Protein AF-A0AAE1P1Y2-F1 (afdb_monomer_lite)

Sequence (98 aa):
MEKTEDHHINTNNTQASDISSASSSSTEVLKPEGETCLRAVLQVFQEHFGGSKEDNLRLLQKNSFNLLTSLVEMQNLHPHSKTPPTIDLEETGESSGG

Foldseek 3Di:
DDDDDDDDDDDDDDDPPDDPPVPPPVPPPDDDPDDDPLNVLLVVLCVQQNDDSVVLVVLCVVVVNPSVVSVVVSCVVRVPSPDDPPPPPPPPPDDDDD

Radius of gyration: 32.92 Å; chains: 1; bounding box: 90×76×46 Å

Secondary structure (DSSP, 8-state):
-----------------S------------PPPS--HHHHHHHHHHHHH---HHHHHHHHHHTTT-HHHHHHHHHHH-TT------------------

pLDDT: mean 71.01, std 18.66, range [38.88, 96.06]

Organism: NCBI:txid1843537

Structure (mmCIF, N/CA/C/O backbone):
data_AF-A0AAE1P1Y2-F1
#
_entry.id   AF-A0AAE1P1Y2-F1
#
loop_
_atom_site.group_PDB
_atom_site.id
_atom_site.type_symbol
_atom_site.label_atom_id
_atom_site.label_alt_id
_atom_site.label_comp_id
_atom_site.label_asym_id
_atom_site.label_entity_id
_atom_site.label_seq_id
_atom_site.pdbx_PDB_ins_code
_atom_site.Cartn_x
_atom_site.Cartn_y
_atom_site.Cartn_z
_atom_site.occupancy
_atom_site.B_iso_or_equiv
_atom_site.auth_seq_id
_atom_site.auth_comp_id
_atom_site.auth_asym_id
_atom_site.auth_atom_id
_atom_site.pdbx_PDB_model_num
ATOM 1 N N . MET A 1 1 ? -68.570 26.837 -15.594 1.00 42.44 1 MET A N 1
ATOM 2 C CA . MET A 1 1 ? -68.751 27.652 -14.377 1.00 42.44 1 MET A CA 1
ATOM 3 C C . MET A 1 1 ? -69.094 26.693 -13.260 1.00 42.44 1 MET A C 1
ATOM 5 O O . MET A 1 1 ? -70.238 26.277 -13.175 1.00 42.44 1 MET A O 1
ATOM 9 N N . GLU A 1 2 ? -68.109 26.314 -12.456 1.00 41.19 2 GLU A N 1
ATOM 10 C CA . GLU A 1 2 ? -68.354 25.742 -11.133 1.00 41.19 2 GLU A CA 1
ATOM 11 C C . GLU A 1 2 ? -67.600 26.609 -10.126 1.00 41.19 2 GLU A C 1
ATOM 13 O O . GLU A 1 2 ? -66.544 27.161 -10.442 1.00 41.19 2 GLU A O 1
ATOM 18 N N . LYS A 1 3 ? -68.288 26.879 -9.019 1.00 43.25 3 LYS A N 1
ATOM 19 C CA . LYS A 1 3 ? -68.138 28.049 -8.158 1.00 43.25 3 LYS A CA 1
ATOM 20 C C . LYS A 1 3 ? -66.949 27.927 -7.208 1.00 43.25 3 LYS A C 1
ATOM 22 O O . LYS A 1 3 ? -66.693 26.871 -6.647 1.00 43.25 3 LYS A O 1
ATOM 27 N N . THR A 1 4 ? -66.295 29.064 -7.012 1.00 49.38 4 THR A N 1
ATOM 28 C CA . THR A 1 4 ? -65.413 29.406 -5.898 1.00 49.38 4 THR A CA 1
ATOM 29 C C . THR A 1 4 ? -66.209 29.486 -4.594 1.00 49.38 4 THR A C 1
ATOM 31 O O . THR A 1 4 ? -67.269 30.105 -4.593 1.00 49.38 4 THR A O 1
ATOM 34 N N . GLU A 1 5 ? -65.656 28.949 -3.509 1.00 51.28 5 GLU A N 1
ATOM 35 C CA . GLU A 1 5 ? -65.872 29.403 -2.126 1.00 51.28 5 GLU A CA 1
ATOM 36 C C . GLU A 1 5 ? -64.479 29.333 -1.465 1.00 51.28 5 GLU A C 1
ATOM 38 O O . GLU A 1 5 ? -63.839 28.285 -1.458 1.00 51.28 5 GLU A O 1
ATOM 43 N N . ASP A 1 6 ? -63.795 30.467 -1.306 1.00 49.38 6 ASP A N 1
ATOM 44 C CA . ASP A 1 6 ? -63.833 31.363 -0.140 1.00 49.38 6 ASP A CA 1
ATOM 45 C C . ASP A 1 6 ? -63.152 30.760 1.0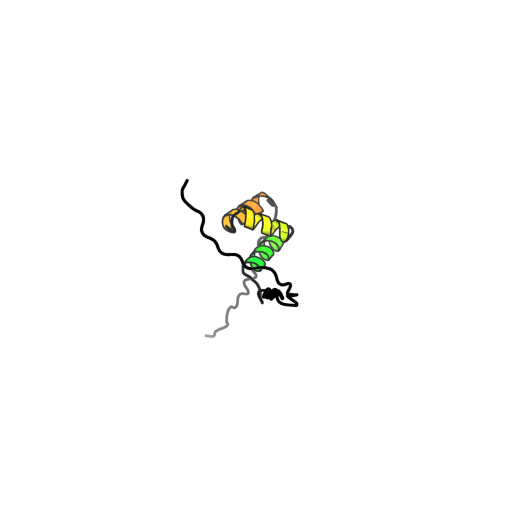96 1.00 49.38 6 ASP A C 1
ATOM 47 O O . ASP A 1 6 ? -63.687 29.849 1.716 1.00 49.38 6 ASP A O 1
ATOM 51 N N . HIS A 1 7 ? -62.020 31.338 1.511 1.00 54.19 7 HIS A N 1
ATOM 52 C CA . HIS A 1 7 ? -61.901 32.035 2.801 1.00 54.19 7 HIS A CA 1
ATOM 53 C C . HIS A 1 7 ? -60.523 32.703 2.929 1.00 54.19 7 HIS A C 1
ATOM 55 O O . HIS A 1 7 ? -59.468 32.075 2.862 1.00 54.19 7 HIS A O 1
ATOM 61 N N . HIS A 1 8 ? -60.566 34.020 3.104 1.00 51.00 8 HIS A N 1
ATOM 62 C CA . HIS A 1 8 ? -59.453 34.882 3.484 1.00 51.00 8 HIS A CA 1
ATOM 63 C C . HIS A 1 8 ? -58.985 34.575 4.920 1.00 51.00 8 HIS A C 1
ATOM 65 O O . HIS A 1 8 ? -59.804 34.162 5.732 1.00 51.00 8 HIS A O 1
ATOM 71 N N . ILE A 1 9 ? -57.726 34.890 5.261 1.00 49.47 9 ILE A N 1
ATOM 72 C CA . ILE A 1 9 ? -57.363 35.798 6.372 1.00 49.47 9 ILE A CA 1
ATOM 73 C C . ILE A 1 9 ? -55.900 36.272 6.222 1.00 49.47 9 ILE A C 1
ATOM 75 O O . ILE A 1 9 ? -54.995 35.549 5.820 1.00 49.47 9 ILE A O 1
ATOM 79 N N . ASN A 1 10 ? -55.768 37.554 6.545 1.00 38.88 10 ASN A N 1
ATOM 80 C CA . ASN A 1 10 ? -54.688 38.528 6.479 1.00 38.88 10 ASN A CA 1
ATOM 81 C C . ASN A 1 10 ? -53.531 38.285 7.485 1.00 38.88 10 ASN A C 1
ATOM 83 O O . ASN A 1 10 ? -53.768 37.921 8.632 1.00 38.88 10 ASN A O 1
ATOM 87 N N . THR A 1 11 ? -52.308 38.563 7.022 1.00 49.62 11 THR A N 1
ATOM 88 C CA . THR A 1 11 ? -51.116 39.158 7.678 1.00 49.62 11 THR A CA 1
ATOM 89 C C . THR A 1 11 ? -50.962 39.092 9.205 1.00 49.62 11 THR A C 1
ATOM 91 O O . THR A 1 11 ? -51.763 39.674 9.927 1.00 49.62 11 THR A O 1
ATOM 94 N N . ASN A 1 12 ? -49.809 38.591 9.681 1.00 42.66 12 ASN A N 1
ATOM 95 C CA . ASN A 1 12 ? -49.008 39.304 10.686 1.00 42.66 12 ASN A CA 1
ATOM 96 C C . ASN A 1 12 ? -47.543 38.839 10.740 1.00 42.66 12 ASN A C 1
ATOM 98 O O . ASN A 1 12 ? -47.219 37.657 10.753 1.00 42.66 12 ASN A O 1
ATOM 102 N N . ASN A 1 13 ? -46.677 39.844 10.778 1.00 48.16 13 ASN A N 1
ATOM 103 C CA . ASN A 1 13 ? -45.236 39.802 10.951 1.00 48.16 13 ASN A CA 1
ATOM 104 C C . ASN A 1 13 ? -44.889 39.179 12.319 1.00 48.16 13 ASN A C 1
ATOM 106 O O . ASN A 1 13 ? -45.334 39.682 13.350 1.00 48.16 13 ASN A O 1
ATOM 110 N N . THR A 1 14 ? -44.086 38.117 12.369 1.00 41.91 14 THR A N 1
ATOM 111 C CA . THR A 1 14 ? -43.384 37.721 13.599 1.00 41.91 14 THR A CA 1
ATOM 112 C C . THR A 1 14 ? -41.983 37.260 13.240 1.00 41.91 14 THR A C 1
ATOM 114 O O . THR A 1 14 ? -41.761 36.201 12.663 1.00 41.91 14 THR A O 1
ATOM 117 N N . GLN A 1 15 ? -41.055 38.145 13.574 1.00 48.91 15 GLN A N 1
ATOM 118 C CA . GLN A 1 15 ? -39.655 37.920 13.879 1.00 48.91 15 GLN A CA 1
ATOM 119 C C . GLN A 1 15 ? -39.430 36.525 14.495 1.00 48.91 15 GLN A C 1
ATOM 121 O O . GLN A 1 15 ? -39.644 36.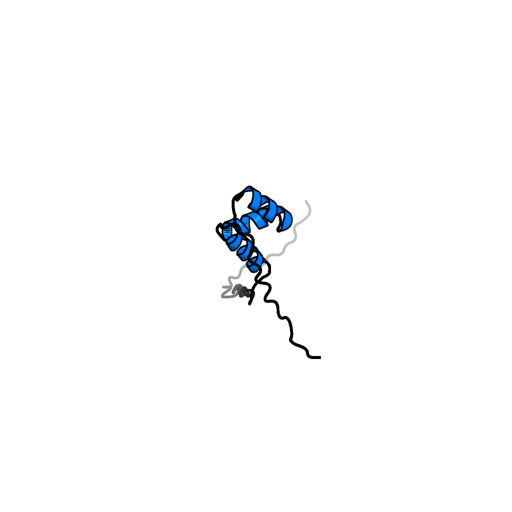319 15.686 1.00 48.91 15 GLN A O 1
ATOM 126 N N . ALA A 1 16 ? -39.005 35.560 13.677 1.00 45.78 16 ALA A N 1
ATOM 127 C CA . ALA A 1 16 ? -38.435 34.313 14.168 1.00 45.78 16 ALA A CA 1
ATOM 128 C C . ALA A 1 16 ? -36.959 34.575 14.486 1.00 45.78 16 ALA A C 1
ATOM 130 O O . ALA A 1 16 ? -36.071 34.351 13.664 1.00 45.78 16 ALA A O 1
ATOM 131 N N . SER A 1 17 ? -36.715 35.136 15.668 1.00 48.00 17 SER A N 1
ATOM 132 C CA . SER A 1 17 ? -35.416 35.019 16.320 1.00 48.00 17 SER A CA 1
ATOM 133 C C . SER A 1 17 ? -35.126 33.535 16.569 1.00 48.00 17 SER A C 1
ATOM 135 O O . SER A 1 17 ? -36.011 32.800 17.000 1.00 48.00 17 SER A O 1
ATOM 137 N N . ASP A 1 18 ? -33.886 33.130 16.302 1.00 53.50 18 ASP A N 1
ATOM 138 C CA . ASP A 1 18 ? -33.198 32.002 16.938 1.00 53.50 18 ASP A CA 1
ATOM 139 C C . ASP A 1 18 ? -33.923 30.653 17.027 1.00 53.50 18 ASP A C 1
ATOM 141 O O . ASP A 1 18 ? -34.389 30.299 18.098 1.00 53.50 18 ASP A O 1
ATOM 145 N N . ILE A 1 19 ? -33.878 29.830 15.969 1.00 59.44 19 ILE A N 1
ATOM 146 C CA . ILE A 1 19 ? -33.528 28.396 16.093 1.00 59.44 19 ILE A CA 1
ATOM 147 C C . ILE A 1 19 ? -33.259 27.777 14.714 1.00 59.44 19 ILE A C 1
ATOM 149 O O . ILE A 1 19 ? -34.078 27.104 14.096 1.00 59.44 19 ILE A O 1
ATOM 153 N N . SER A 1 20 ? -32.040 27.962 14.231 1.00 44.03 20 SER A N 1
ATOM 154 C CA . SER A 1 20 ? -31.340 26.890 13.523 1.00 44.03 20 SER A CA 1
ATOM 155 C C . SER A 1 20 ? -29.886 26.940 13.957 1.00 44.03 20 SER A C 1
ATOM 157 O O . SER A 1 20 ? -28.969 27.084 13.154 1.00 44.03 20 SER A O 1
ATOM 159 N N . SER A 1 21 ? -29.685 26.792 15.272 1.00 51.25 21 SER A N 1
ATOM 160 C CA . SER A 1 21 ? -28.520 26.066 15.765 1.00 51.25 21 SER A CA 1
ATOM 161 C C . SER A 1 21 ? -28.606 24.678 15.152 1.00 51.25 21 SER A C 1
ATOM 163 O O . SER A 1 21 ? -29.162 23.757 15.745 1.00 51.25 21 SER A O 1
ATOM 165 N N . ALA A 1 22 ? -28.117 24.541 13.919 1.00 59.03 22 ALA A N 1
ATOM 166 C CA . ALA A 1 22 ? -27.672 23.263 13.427 1.00 59.03 22 ALA A CA 1
ATOM 167 C C . ALA A 1 22 ? -26.704 22.771 14.499 1.00 59.03 22 ALA A C 1
ATOM 169 O O . ALA A 1 22 ? -25.614 23.323 14.660 1.00 59.03 22 ALA A O 1
ATOM 170 N N . SER A 1 23 ? -27.145 21.812 15.312 1.00 57.62 23 SER A N 1
ATOM 171 C CA . SER A 1 23 ? -26.246 21.026 16.131 1.00 57.62 23 SER A CA 1
ATOM 172 C C . SER A 1 23 ? -25.302 20.364 15.142 1.00 57.62 23 SER A C 1
ATOM 174 O O . SER A 1 23 ? -25.605 19.315 14.581 1.00 57.62 23 SER A O 1
ATOM 176 N N . SER A 1 24 ? -24.186 21.038 14.869 1.00 61.41 24 SER A N 1
ATOM 177 C CA . SER A 1 24 ? -22.996 20.436 14.305 1.00 61.41 24 SER A CA 1
ATOM 178 C C . SER A 1 24 ? -22.598 19.388 15.328 1.00 61.41 24 SER A C 1
ATOM 180 O O . SER A 1 24 ? -21.919 19.680 16.314 1.00 61.41 24 SER A O 1
ATOM 182 N N . SER A 1 25 ? -23.168 18.191 15.184 1.00 63.16 25 SER A N 1
ATOM 183 C CA . SER A 1 25 ? -22.699 17.011 15.880 1.00 63.16 25 SER A CA 1
ATOM 184 C C . SER A 1 25 ? -21.300 16.808 15.335 1.00 63.16 25 SER A C 1
ATOM 186 O O . SER A 1 25 ? -21.105 16.273 14.246 1.00 63.16 25 SER A O 1
ATOM 188 N N . SER 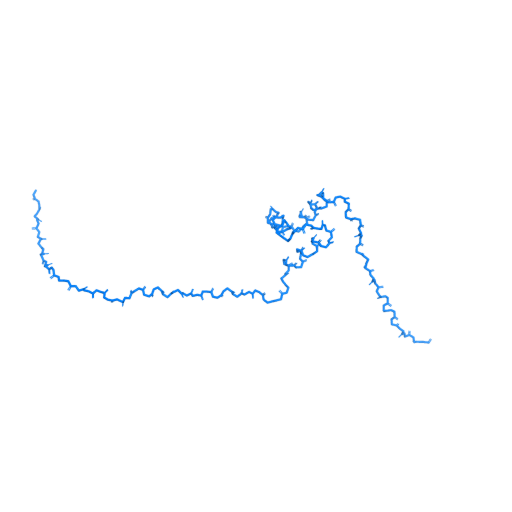A 1 26 ? -20.343 17.407 16.037 1.00 63.50 26 SER A N 1
ATOM 189 C CA . SER A 1 26 ? -18.930 17.255 15.776 1.00 63.50 26 SER A CA 1
ATOM 190 C C . SER A 1 26 ? -18.651 15.780 16.013 1.00 63.50 26 SER A C 1
ATOM 192 O O . SER A 1 26 ? -18.503 15.343 17.152 1.00 63.50 26 SER A O 1
ATOM 194 N N . THR A 1 27 ? -18.706 14.978 14.951 1.00 66.25 27 THR A N 1
ATOM 195 C CA . THR A 1 27 ? -18.235 13.602 15.007 1.00 66.25 27 THR A CA 1
ATOM 196 C C . THR A 1 27 ?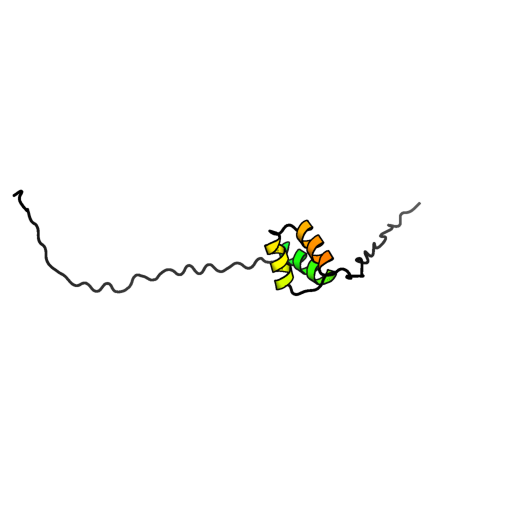 -16.736 13.705 15.173 1.00 66.25 27 THR A C 1
ATOM 198 O O . THR A 1 27 ? -15.999 13.898 14.205 1.00 66.25 27 THR A O 1
ATOM 201 N N . GLU A 1 28 ? -16.299 13.669 16.424 1.00 72.06 28 GLU A N 1
ATOM 202 C CA . GLU A 1 28 ? -14.902 13.516 16.762 1.00 72.06 28 GLU A CA 1
ATOM 203 C C . GLU A 1 28 ? -14.439 12.220 16.093 1.00 72.06 28 GLU A C 1
ATOM 205 O O . GLU A 1 28 ? -14.909 11.125 16.409 1.00 72.06 28 GLU A O 1
ATOM 210 N N . VAL A 1 29 ? -13.615 12.356 15.052 1.00 77.38 29 VAL A N 1
ATOM 211 C CA . VAL A 1 29 ? -13.115 11.205 14.306 1.00 77.38 29 VAL A CA 1
ATOM 212 C C . VAL A 1 29 ? -12.148 10.486 15.231 1.00 77.38 29 VAL A C 1
ATOM 214 O O . VAL A 1 29 ? -10.998 10.903 15.383 1.00 77.38 29 VAL A O 1
ATOM 217 N N . LEU A 1 30 ? -12.634 9.422 15.869 1.00 60.62 30 LEU A N 1
ATOM 218 C CA . LEU A 1 30 ? -11.810 8.536 16.675 1.00 60.62 30 LEU A CA 1
ATOM 219 C C . LEU A 1 30 ? -10.687 8.008 15.786 1.00 60.62 30 LEU A C 1
ATOM 221 O O . LEU A 1 30 ? -10.917 7.312 14.793 1.00 60.62 30 LEU A O 1
ATOM 225 N N . LYS A 1 31 ? -9.457 8.392 16.118 1.00 69.81 31 LYS A N 1
ATOM 226 C CA . LYS A 1 31 ? -8.283 7.837 15.459 1.00 69.81 31 LYS A CA 1
ATOM 227 C C . LYS A 1 31 ? -8.108 6.416 15.988 1.00 69.81 31 LYS A C 1
ATOM 229 O O . LYS A 1 31 ? -8.169 6.234 17.201 1.00 69.81 31 LYS A O 1
ATOM 234 N N . PRO A 1 32 ? -7.896 5.419 15.118 1.00 65.31 32 PRO A N 1
ATOM 235 C CA . PRO A 1 32 ? -7.574 4.084 15.589 1.00 65.31 32 PRO A CA 1
ATOM 236 C C . PRO A 1 32 ? -6.302 4.156 16.440 1.00 65.31 32 PRO A C 1
ATOM 238 O O . PRO A 1 32 ? -5.266 4.640 15.975 1.00 65.31 32 PRO A O 1
ATOM 241 N N . GLU A 1 33 ? -6.402 3.715 17.691 1.00 69.12 33 GLU A N 1
ATOM 242 C CA . GLU A 1 33 ? -5.248 3.537 18.566 1.00 69.12 33 GLU A CA 1
ATOM 243 C C . GLU A 1 33 ? -4.586 2.191 18.253 1.00 69.12 33 GLU A C 1
ATOM 245 O O . GLU A 1 33 ? -5.254 1.161 18.165 1.00 69.12 33 GLU A O 1
ATOM 250 N N . GLY A 1 34 ? -3.266 2.209 18.059 1.00 66.19 34 GLY A N 1
ATOM 251 C CA . GLY A 1 34 ? -2.468 1.021 17.750 1.00 66.19 34 GLY A CA 1
ATOM 252 C C . GLY A 1 34 ? -2.090 0.859 16.275 1.00 66.19 34 GLY A C 1
ATOM 253 O O . GLY A 1 34 ? -2.425 1.668 15.404 1.00 66.19 34 GLY A O 1
ATOM 254 N N . GLU A 1 35 ? -1.319 -0.191 15.996 1.00 73.06 35 GLU A N 1
ATOM 255 C CA . GLU A 1 35 ? -0.980 -0.569 14.629 1.00 73.06 35 GLU A CA 1
ATOM 256 C C . GLU A 1 35 ? -2.178 -1.232 13.961 1.00 73.06 35 GLU A C 1
ATOM 258 O O . GLU A 1 35 ? -2.644 -2.298 14.357 1.00 73.06 35 GLU A O 1
ATOM 263 N N . THR A 1 36 ? -2.688 -0.590 12.914 1.00 85.56 36 THR A N 1
ATOM 264 C CA . THR A 1 36 ? -3.660 -1.238 12.043 1.00 85.56 36 THR A CA 1
ATOM 265 C C . THR A 1 36 ? -2.939 -2.241 11.149 1.00 85.56 36 THR A C 1
ATOM 267 O O . THR A 1 36 ? -1.799 -2.014 10.739 1.00 85.56 36 THR A O 1
ATOM 270 N N . CYS A 1 37 ? -3.628 -3.318 10.765 1.00 88.12 37 CYS A N 1
ATOM 271 C CA . CYS A 1 37 ? -3.112 -4.270 9.778 1.00 88.12 37 CYS A CA 1
ATOM 272 C C . CYS A 1 37 ? -2.650 -3.555 8.491 1.00 88.12 37 CYS A C 1
ATOM 274 O O . CYS A 1 37 ? -1.593 -3.862 7.946 1.00 88.12 37 CYS A O 1
ATOM 276 N N . LEU A 1 38 ? -3.379 -2.515 8.067 1.00 90.31 38 LEU A N 1
ATOM 277 C CA . LEU A 1 38 ? -2.993 -1.682 6.929 1.00 90.31 38 LEU A CA 1
ATOM 278 C C . LEU A 1 38 ? -1.650 -0.966 7.146 1.00 90.31 38 LEU A C 1
ATOM 280 O O . LEU A 1 38 ? -0.835 -0.917 6.228 1.00 90.31 38 LEU A O 1
ATOM 284 N N . ARG A 1 39 ? -1.399 -0.416 8.340 1.00 89.81 39 ARG A N 1
ATOM 285 C CA . ARG A 1 39 ? -0.127 0.251 8.651 1.00 89.81 39 ARG A CA 1
ATOM 286 C C . ARG A 1 39 ? 1.039 -0.741 8.609 1.00 89.81 39 ARG A C 1
ATOM 288 O O . ARG A 1 39 ? 2.059 -0.401 8.018 1.00 89.81 39 ARG A O 1
ATOM 295 N N . ALA A 1 40 ? 0.859 -1.947 9.149 1.00 90.50 40 ALA A N 1
ATOM 296 C CA . ALA A 1 40 ? 1.869 -3.005 9.095 1.00 90.50 40 ALA A CA 1
ATOM 297 C C . ALA A 1 40 ? 2.194 -3.414 7.646 1.00 90.50 40 ALA A C 1
ATOM 299 O O . ALA A 1 40 ? 3.358 -3.479 7.265 1.00 90.50 40 ALA A O 1
ATOM 300 N N . VAL A 1 41 ? 1.178 -3.598 6.796 1.00 91.38 41 VAL A N 1
ATOM 301 C CA . VAL A 1 41 ? 1.379 -3.908 5.366 1.00 91.38 41 VAL A CA 1
ATOM 302 C C . VAL A 1 41 ? 2.144 -2.792 4.652 1.00 91.38 41 VAL A C 1
ATOM 304 O O . VAL A 1 41 ? 3.090 -3.064 3.915 1.00 91.38 41 VAL A O 1
ATOM 307 N N . LEU A 1 42 ? 1.758 -1.531 4.872 1.00 92.31 42 LEU A N 1
ATOM 308 C CA . LEU A 1 42 ? 2.442 -0.384 4.269 1.00 92.31 42 LEU A CA 1
ATOM 309 C C . LEU A 1 42 ? 3.905 -0.290 4.713 1.00 92.31 42 LEU A C 1
ATOM 311 O O . LEU A 1 42 ? 4.754 0.094 3.910 1.00 92.31 42 LEU A O 1
ATOM 315 N N . GLN A 1 43 ? 4.195 -0.649 5.964 1.00 90.88 43 GLN A N 1
ATOM 316 C CA . GLN A 1 43 ? 5.554 -0.698 6.487 1.00 90.88 43 GLN A CA 1
ATOM 317 C C . GLN A 1 43 ? 6.378 -1.798 5.812 1.00 90.88 43 GLN A C 1
ATOM 319 O O . GLN A 1 43 ? 7.448 -1.494 5.298 1.00 90.88 43 GLN A O 1
ATOM 324 N N . VAL A 1 44 ? 5.849 -3.020 5.694 1.00 90.12 44 VAL A N 1
ATOM 325 C CA . VAL A 1 44 ? 6.504 -4.118 4.956 1.00 90.12 44 VAL A CA 1
ATOM 326 C C . VAL A 1 44 ? 6.795 -3.708 3.510 1.00 90.12 44 VAL A C 1
ATOM 328 O O . VAL A 1 44 ? 7.883 -3.958 2.995 1.00 90.12 44 VAL A O 1
ATOM 331 N N . PHE A 1 45 ? 5.849 -3.037 2.847 1.00 91.44 45 PHE A N 1
ATOM 332 C CA . PHE A 1 45 ? 6.055 -2.568 1.475 1.00 91.44 45 PHE A CA 1
ATOM 333 C C . PHE A 1 45 ? 7.192 -1.546 1.400 1.00 91.44 45 PHE A C 1
ATOM 335 O O . PHE A 1 45 ? 8.066 -1.656 0.542 1.00 91.44 45 PHE A O 1
ATOM 342 N N . GLN A 1 46 ? 7.212 -0.594 2.330 1.00 90.75 46 GLN A N 1
ATOM 343 C CA . GLN A 1 46 ? 8.234 0.441 2.388 1.00 90.75 46 GLN A CA 1
ATOM 344 C C . GLN A 1 46 ? 9.625 -0.119 2.725 1.00 90.75 46 GLN A C 1
ATOM 346 O O . GLN A 1 46 ? 10.608 0.302 2.123 1.00 90.75 46 GLN A O 1
ATOM 351 N N . GLU A 1 47 ? 9.718 -1.071 3.651 1.00 89.62 47 GLU A N 1
ATOM 352 C CA . GLU A 1 47 ? 10.985 -1.679 4.076 1.00 89.62 47 GLU A CA 1
ATOM 353 C C . GLU A 1 47 ? 11.594 -2.573 2.989 1.00 89.62 47 GLU A C 1
ATOM 355 O O . GLU A 1 47 ? 12.800 -2.516 2.755 1.00 89.62 47 GLU A O 1
ATOM 360 N N . HIS A 1 48 ? 10.776 -3.368 2.289 1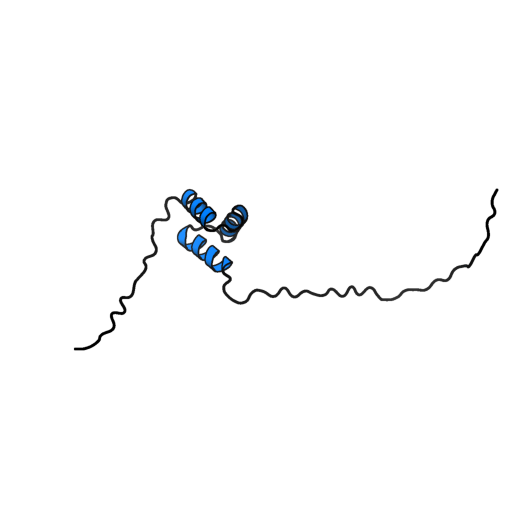.00 87.19 48 HIS A N 1
ATOM 361 C CA . HIS A 1 48 ? 11.280 -4.354 1.326 1.00 87.19 48 HIS A CA 1
ATOM 362 C C . HIS A 1 48 ? 11.351 -3.861 -0.119 1.00 87.19 48 HIS A C 1
ATOM 364 O O . HIS A 1 48 ? 12.189 -4.336 -0.885 1.00 87.19 48 HIS A O 1
ATOM 370 N N . PHE A 1 49 ? 10.480 -2.937 -0.518 1.00 87.81 49 PHE A N 1
ATOM 371 C CA . PHE A 1 49 ? 10.394 -2.462 -1.903 1.00 87.81 49 PHE A CA 1
ATOM 372 C C . PHE A 1 49 ? 10.642 -0.954 -2.024 1.00 87.81 49 PHE A C 1
ATOM 374 O O . PHE A 1 49 ? 10.866 -0.458 -3.127 1.00 87.81 49 PHE A O 1
ATOM 381 N N . GLY A 1 50 ? 10.660 -0.225 -0.905 1.00 87.75 50 GLY A N 1
ATOM 382 C CA . GLY A 1 50 ? 10.796 1.226 -0.892 1.00 87.75 50 GLY A CA 1
ATOM 383 C C . GLY A 1 50 ? 9.482 1.944 -1.209 1.00 87.75 50 GLY A C 1
ATOM 384 O O . GLY A 1 50 ? 8.384 1.460 -0.930 1.00 87.75 50 GLY A O 1
ATOM 385 N N . GLY A 1 51 ? 9.606 3.142 -1.781 1.00 87.81 51 GLY A N 1
ATOM 386 C CA . GLY A 1 51 ? 8.464 3.990 -2.122 1.00 87.81 51 GLY A CA 1
ATOM 387 C C . GLY A 1 51 ? 7.900 4.783 -0.940 1.00 87.81 51 GLY A C 1
ATOM 388 O O . GLY A 1 51 ? 8.287 4.606 0.219 1.00 87.81 51 GLY A O 1
ATOM 389 N N . SER A 1 52 ? 6.999 5.716 -1.250 1.00 91.69 52 SER A N 1
ATOM 390 C CA . SER A 1 52 ? 6.270 6.473 -0.234 1.00 91.69 52 SER A CA 1
ATOM 391 C C . SER A 1 52 ? 5.080 5.666 0.300 1.00 91.69 52 SER A C 1
ATOM 393 O O . SER A 1 52 ? 4.556 4.776 -0.375 1.00 91.69 52 SER A O 1
ATOM 395 N N . LYS A 1 53 ? 4.611 5.993 1.511 1.00 90.88 53 LYS A N 1
ATOM 396 C CA . LYS A 1 53 ? 3.401 5.370 2.074 1.00 90.88 53 LYS A CA 1
ATOM 397 C C . LYS A 1 53 ? 2.184 5.624 1.190 1.00 90.88 53 LYS A C 1
ATOM 399 O O . LYS A 1 53 ? 1.373 4.722 1.006 1.00 90.88 53 LYS A O 1
ATOM 404 N N . GLU A 1 54 ? 2.074 6.822 0.628 1.00 94.00 54 GLU A N 1
ATOM 405 C CA . GLU A 1 54 ? 1.012 7.206 -0.297 1.00 94.00 54 GLU A CA 1
ATOM 406 C C . GLU A 1 54 ? 1.023 6.362 -1.576 1.00 94.00 54 GLU A C 1
ATOM 408 O O . GLU A 1 54 ? -0.038 5.910 -2.004 1.00 94.00 54 GLU A O 1
ATOM 413 N N . ASP A 1 55 ? 2.190 6.106 -2.170 1.00 92.38 55 ASP A N 1
ATOM 414 C CA . ASP A 1 55 ? 2.289 5.287 -3.385 1.00 92.38 55 ASP A CA 1
ATOM 415 C C . ASP A 1 55 ? 1.946 3.822 -3.100 1.00 92.38 55 ASP A C 1
ATOM 417 O O . ASP A 1 55 ? 1.158 3.211 -3.827 1.00 92.38 55 ASP A O 1
ATOM 421 N N . ASN A 1 56 ? 2.442 3.285 -1.983 1.00 93.19 56 ASN A N 1
ATOM 422 C CA . ASN A 1 56 ? 2.133 1.926 -1.537 1.00 93.19 56 ASN A CA 1
ATOM 423 C C . ASN A 1 56 ? 0.636 1.767 -1.218 1.00 93.19 56 ASN A C 1
ATOM 425 O O . ASN A 1 56 ? 0.022 0.756 -1.566 1.00 93.19 56 ASN A O 1
ATOM 429 N N . LEU A 1 57 ? 0.011 2.787 -0.623 1.00 94.62 57 LEU A N 1
ATOM 430 C CA . LEU A 1 57 ? -1.429 2.804 -0.374 1.00 94.62 57 LEU A CA 1
ATOM 431 C C . LEU A 1 57 ? -2.233 2.882 -1.674 1.00 94.62 57 LEU A C 1
ATOM 433 O O . LEU A 1 57 ? -3.222 2.163 -1.816 1.00 94.62 57 LEU A O 1
ATOM 437 N N . ARG A 1 58 ? -1.811 3.708 -2.637 1.00 95.06 58 ARG A N 1
ATOM 438 C CA . ARG A 1 58 ? -2.447 3.788 -3.962 1.00 95.06 58 ARG A CA 1
ATOM 439 C C . ARG A 1 58 ? -2.380 2.458 -4.697 1.00 95.06 58 ARG A C 1
ATOM 441 O O . ARG A 1 58 ? -3.362 2.074 -5.328 1.00 95.06 58 ARG A O 1
ATOM 448 N N . LEU A 1 59 ? -1.265 1.738 -4.593 1.00 94.31 59 LEU A N 1
ATOM 449 C CA . LEU A 1 59 ? -1.136 0.405 -5.171 1.00 94.31 59 LEU A CA 1
ATOM 450 C C . LEU A 1 59 ? -2.105 -0.592 -4.523 1.00 94.31 59 LEU A C 1
ATOM 452 O O . LEU A 1 59 ? -2.813 -1.307 -5.231 1.00 94.31 59 LEU A O 1
ATOM 456 N N . LEU A 1 60 ? -2.185 -0.607 -3.189 1.00 94.56 60 LEU A N 1
ATOM 457 C CA . LEU A 1 60 ? -3.154 -1.443 -2.476 1.00 94.56 60 LEU A CA 1
ATOM 458 C C . LEU A 1 60 ? -4.586 -1.113 -2.908 1.00 94.56 60 LEU A C 1
ATOM 460 O O . LEU A 1 60 ? -5.356 -2.019 -3.209 1.00 94.56 60 LEU A O 1
ATOM 464 N N . GLN A 1 61 ? -4.936 0.170 -3.002 1.00 94.75 61 GLN A N 1
ATOM 465 C CA . GLN A 1 61 ? -6.255 0.611 -3.463 1.00 94.75 61 GLN A CA 1
ATOM 466 C C . GLN A 1 61 ? -6.540 0.178 -4.905 1.00 94.75 61 GLN A C 1
ATOM 468 O O . GLN A 1 61 ? -7.618 -0.352 -5.174 1.00 94.75 61 GLN A O 1
ATOM 473 N N . LYS A 1 62 ? -5.574 0.342 -5.819 1.00 96.06 62 LYS A N 1
ATOM 474 C CA . LYS A 1 62 ? -5.669 -0.111 -7.216 1.00 96.06 62 LYS A CA 1
ATOM 475 C C . LYS A 1 62 ? -5.993 -1.603 -7.296 1.00 96.06 62 LYS A C 1
ATOM 477 O O . LYS A 1 62 ? -6.823 -2.010 -8.103 1.00 96.06 62 LYS A O 1
ATOM 482 N N . ASN A 1 63 ? -5.392 -2.394 -6.413 1.00 94.69 63 ASN A N 1
ATOM 483 C CA . ASN A 1 63 ? -5.586 -3.837 -6.337 1.00 94.69 63 ASN A CA 1
ATOM 484 C C . ASN A 1 63 ? -6.708 -4.256 -5.375 1.00 94.69 63 ASN A C 1
ATOM 486 O O . ASN A 1 63 ? -6.780 -5.422 -4.993 1.00 94.69 63 ASN A O 1
ATOM 490 N N . SER A 1 64 ? -7.601 -3.339 -4.980 1.00 95.19 64 SER A N 1
ATOM 491 C CA . SER A 1 64 ? -8.725 -3.616 -4.066 1.00 95.19 64 SER A CA 1
ATOM 492 C C . SER A 1 64 ? -8.294 -4.291 -2.754 1.00 95.19 64 SER A C 1
ATOM 494 O O . SER A 1 64 ? -8.970 -5.182 -2.247 1.00 95.19 64 SER A O 1
ATOM 496 N N . PHE A 1 65 ? -7.136 -3.893 -2.224 1.00 92.44 65 PHE A N 1
ATOM 497 C CA . PHE A 1 65 ? -6.468 -4.473 -1.055 1.00 92.44 65 PHE A CA 1
ATOM 498 C C . PHE A 1 65 ? -6.143 -5.973 -1.179 1.00 92.44 65 PHE A C 1
ATOM 500 O O . PHE A 1 65 ? -5.862 -6.635 -0.180 1.00 92.44 65 PHE A O 1
ATOM 507 N N . ASN A 1 66 ? -6.106 -6.518 -2.399 1.00 94.31 66 ASN A N 1
ATOM 508 C CA . ASN A 1 66 ? -5.569 -7.849 -2.649 1.00 94.31 66 ASN A CA 1
ATOM 509 C C . ASN A 1 66 ? -4.042 -7.827 -2.481 1.00 94.31 66 ASN A C 1
ATOM 511 O O . ASN A 1 66 ? -3.299 -7.338 -3.340 1.00 94.31 66 ASN A O 1
ATOM 515 N N . LEU A 1 67 ? -3.580 -8.360 -1.350 1.00 91.69 67 LEU A N 1
ATOM 516 C CA . LEU A 1 67 ? -2.167 -8.371 -0.973 1.00 91.69 67 LEU A CA 1
ATOM 517 C C . LEU A 1 67 ? -1.302 -9.153 -1.960 1.00 91.69 67 LEU A C 1
ATOM 519 O O . LEU A 1 67 ? -0.226 -8.683 -2.318 1.00 91.69 67 LEU A O 1
ATOM 523 N N . LEU A 1 68 ? -1.772 -10.311 -2.430 1.00 92.31 68 LEU A N 1
ATOM 524 C CA . LEU A 1 68 ? -0.998 -11.159 -3.333 1.00 92.31 68 LEU A CA 1
ATOM 525 C C . LEU A 1 68 ? -0.764 -10.456 -4.673 1.00 92.31 68 LEU A C 1
ATOM 527 O O . LEU A 1 68 ? 0.369 -10.388 -5.144 1.00 92.31 68 LEU A O 1
ATOM 531 N N . THR A 1 69 ? -1.817 -9.871 -5.250 1.00 93.88 69 THR A N 1
ATOM 532 C CA . THR A 1 69 ? -1.705 -9.077 -6.482 1.00 93.88 69 THR A CA 1
ATOM 533 C C . THR A 1 69 ? -0.762 -7.890 -6.291 1.00 93.88 69 THR A C 1
ATOM 535 O O . THR A 1 69 ? 0.102 -7.651 -7.131 1.00 93.88 69 THR A O 1
ATOM 538 N N . SER A 1 70 ? -0.876 -7.191 -5.160 1.00 93.31 70 SER A N 1
ATOM 539 C CA . SER A 1 70 ? -0.045 -6.019 -4.860 1.00 93.31 70 SER A CA 1
ATOM 540 C C . SER A 1 70 ? 1.434 -6.368 -4.697 1.00 93.31 70 SER A C 1
ATOM 542 O O . SER A 1 70 ? 2.286 -5.642 -5.198 1.00 93.31 70 SER A O 1
ATOM 544 N N . LEU A 1 71 ? 1.754 -7.491 -4.049 1.00 90.38 71 LEU A N 1
ATOM 545 C CA . LEU A 1 71 ? 3.130 -7.967 -3.884 1.00 90.38 71 LEU A CA 1
ATOM 546 C C . LEU A 1 71 ? 3.776 -8.340 -5.220 1.00 90.38 71 LEU A C 1
ATOM 548 O O . LEU A 1 71 ? 4.922 -7.969 -5.467 1.00 90.38 71 LEU A O 1
ATOM 552 N N . VAL A 1 72 ? 3.044 -9.037 -6.092 1.00 90.56 72 VAL A N 1
ATOM 553 C CA . VAL A 1 72 ? 3.534 -9.385 -7.435 1.00 90.56 72 VAL A CA 1
ATOM 554 C C . VAL A 1 72 ? 3.785 -8.122 -8.258 1.00 90.56 72 VAL A C 1
ATOM 556 O O . VAL A 1 72 ? 4.811 -8.008 -8.925 1.00 90.56 72 VAL A O 1
ATOM 559 N N . GLU A 1 73 ? 2.884 -7.142 -8.192 1.00 90.56 73 GLU A N 1
ATOM 560 C CA . GLU A 1 73 ? 3.070 -5.868 -8.888 1.00 90.56 73 GLU A CA 1
ATOM 561 C C . GLU A 1 73 ? 4.2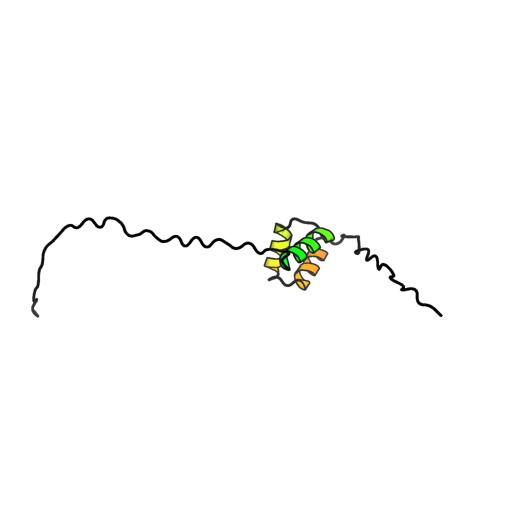72 -5.081 -8.337 1.00 90.56 73 GLU A C 1
ATOM 563 O O . GLU A 1 73 ? 5.081 -4.596 -9.126 1.00 90.56 73 GLU A O 1
ATOM 568 N N . MET A 1 74 ? 4.471 -5.043 -7.014 1.00 87.50 74 MET A N 1
ATOM 569 C CA . MET A 1 74 ? 5.660 -4.434 -6.393 1.00 87.50 74 MET A CA 1
ATOM 570 C C . MET A 1 74 ? 6.963 -5.101 -6.823 1.00 87.50 74 MET A C 1
ATOM 572 O O . MET A 1 74 ? 7.925 -4.411 -7.154 1.00 87.50 74 MET A O 1
ATOM 576 N N . GLN A 1 75 ? 7.003 -6.434 -6.859 1.00 85.38 75 GLN A N 1
ATOM 577 C CA . GLN A 1 75 ? 8.173 -7.179 -7.329 1.00 85.38 75 GLN A CA 1
ATOM 578 C C . GLN A 1 75 ? 8.514 -6.851 -8.785 1.00 85.38 75 GLN A C 1
ATOM 580 O O . GLN A 1 75 ? 9.687 -6.704 -9.123 1.00 85.38 75 GLN A O 1
ATOM 585 N N . ASN A 1 76 ? 7.500 -6.687 -9.637 1.00 85.12 76 ASN A N 1
ATOM 586 C CA . ASN A 1 76 ? 7.700 -6.311 -11.036 1.00 85.12 76 ASN A CA 1
ATOM 587 C C . ASN A 1 76 ? 8.214 -4.873 -11.190 1.00 85.12 76 ASN A C 1
ATOM 589 O O . ASN A 1 76 ? 9.011 -4.602 -12.087 1.00 85.12 76 ASN A O 1
ATOM 593 N N . LEU A 1 77 ? 7.774 -3.956 -10.324 1.00 80.94 77 LEU A N 1
ATOM 594 C CA . LEU A 1 77 ? 8.242 -2.566 -10.306 1.00 80.94 77 LEU A CA 1
ATOM 595 C C . LEU A 1 77 ? 9.667 -2.439 -9.743 1.00 80.94 77 LEU A C 1
ATOM 597 O O . LEU A 1 77 ? 10.423 -1.570 -10.179 1.00 80.94 77 LEU A O 1
ATOM 601 N N . HIS A 1 78 ? 10.053 -3.326 -8.822 1.00 70.62 78 HIS A N 1
ATOM 602 C CA . HIS A 1 78 ? 11.354 -3.328 -8.151 1.00 70.62 78 HIS A CA 1
ATOM 603 C C . HIS A 1 78 ? 12.059 -4.694 -8.266 1.00 70.62 78 HIS A C 1
ATOM 605 O O . HIS A 1 78 ? 12.264 -5.371 -7.257 1.00 70.62 78 HIS A O 1
ATOM 611 N N . PRO A 1 79 ? 12.534 -5.091 -9.463 1.00 62.72 79 PRO A N 1
ATOM 612 C CA . PRO A 1 79 ? 13.140 -6.409 -9.709 1.00 62.72 79 PRO A CA 1
ATOM 613 C C . PRO A 1 79 ? 14.499 -6.633 -9.009 1.00 62.72 79 PRO A C 1
ATOM 615 O O . PRO A 1 79 ? 15.172 -7.642 -9.234 1.00 62.72 79 PRO A O 1
ATOM 618 N N . HIS A 1 80 ? 14.951 -5.685 -8.185 1.00 55.19 80 HIS A N 1
ATOM 619 C CA . HIS A 1 80 ? 16.273 -5.667 -7.564 1.00 55.19 80 HIS A CA 1
ATOM 620 C C . HIS A 1 80 ? 16.254 -5.414 -6.049 1.00 55.19 80 HIS A C 1
ATOM 622 O O . HIS A 1 80 ? 17.291 -5.011 -5.520 1.00 55.19 80 HIS A O 1
ATOM 628 N N . SER A 1 81 ? 15.155 -5.673 -5.323 1.00 56.31 81 SER A N 1
ATOM 629 C CA . SER A 1 81 ? 15.197 -5.721 -3.848 1.00 56.31 81 SER A CA 1
ATOM 630 C C . SER A 1 81 ? 16.004 -6.941 -3.371 1.00 56.31 81 SER A C 1
ATOM 632 O O . SER A 1 81 ? 15.502 -7.982 -2.954 1.00 56.31 81 SER A O 1
ATOM 634 N N . LYS A 1 82 ? 17.325 -6.839 -3.515 1.00 53.72 82 LYS A N 1
ATOM 635 C CA . LYS A 1 82 ? 18.312 -7.832 -3.103 1.00 53.72 82 LYS A CA 1
ATOM 636 C C . LYS A 1 82 ? 18.586 -7.697 -1.612 1.00 53.72 82 LYS A C 1
ATOM 638 O O . LYS A 1 82 ? 19.666 -7.263 -1.234 1.00 53.72 82 LYS A O 1
ATOM 643 N N . THR A 1 83 ? 17.645 -8.139 -0.794 1.00 53.16 83 THR A N 1
ATOM 644 C CA . THR A 1 83 ? 17.978 -8.697 0.518 1.00 53.16 83 THR A CA 1
ATOM 645 C C . THR A 1 83 ? 16.786 -9.510 1.009 1.00 53.16 83 THR A C 1
ATOM 647 O O . THR A 1 83 ? 15.762 -8.925 1.366 1.00 53.16 83 THR A O 1
ATOM 650 N N . PRO A 1 84 ? 16.861 -10.854 1.008 1.00 54.09 84 PRO A N 1
ATOM 651 C CA . PRO A 1 84 ? 15.915 -11.631 1.794 1.00 54.09 84 PRO A CA 1
ATOM 652 C C . PRO A 1 84 ? 16.036 -11.195 3.265 1.00 54.09 84 PRO A C 1
ATOM 654 O O . PRO A 1 84 ? 17.142 -10.853 3.695 1.00 54.09 84 PRO A O 1
ATOM 657 N N . PRO A 1 85 ? 14.935 -11.167 4.034 1.00 54.81 85 PRO A N 1
ATOM 658 C CA . PRO A 1 85 ? 15.024 -10.906 5.462 1.00 54.81 85 PRO A CA 1
ATOM 659 C C . PRO A 1 85 ? 15.961 -11.941 6.091 1.00 54.81 85 PRO A C 1
ATOM 661 O O . PRO A 1 85 ? 15.739 -13.146 5.952 1.00 54.81 85 PRO A O 1
ATOM 664 N N . THR A 1 86 ? 17.020 -11.478 6.757 1.00 50.81 86 THR A N 1
ATOM 665 C CA . THR A 1 86 ? 17.797 -12.325 7.662 1.00 50.81 86 THR A CA 1
ATOM 666 C C . THR A 1 86 ? 16.881 -12.642 8.832 1.00 50.81 86 THR A C 1
ATOM 668 O O . THR A 1 86 ? 16.672 -11.814 9.713 1.00 50.81 86 THR A O 1
ATOM 671 N N . ILE A 1 87 ? 16.251 -13.811 8.792 1.00 61.03 87 ILE A N 1
ATOM 672 C CA . ILE A 1 87 ? 15.574 -14.360 9.957 1.00 61.03 87 ILE A CA 1
ATOM 673 C C . ILE A 1 87 ? 16.693 -14.938 10.820 1.00 61.03 87 ILE A C 1
ATOM 675 O O . ILE A 1 87 ? 17.158 -16.047 10.557 1.00 61.03 87 ILE A O 1
ATOM 679 N N . ASP A 1 88 ? 17.156 -14.173 11.809 1.00 54.38 88 ASP A N 1
ATOM 680 C CA . ASP A 1 88 ? 17.914 -14.741 12.922 1.00 54.38 88 ASP A CA 1
ATOM 681 C C . ASP A 1 88 ? 16.944 -15.621 13.715 1.00 54.38 88 ASP A C 1
ATOM 683 O O . ASP A 1 88 ? 16.185 -15.168 14.572 1.00 54.38 88 ASP A O 1
ATOM 687 N N . LEU A 1 89 ? 16.909 -16.901 13.350 1.00 63.03 89 LEU A N 1
ATOM 688 C CA . LEU A 1 89 ? 16.407 -17.948 14.222 1.00 63.03 89 LEU A CA 1
ATOM 689 C C . LEU A 1 89 ? 17.415 -18.044 15.365 1.00 63.03 89 LEU A C 1
ATOM 691 O O . LEU A 1 89 ? 18.397 -18.776 15.257 1.00 63.03 89 LEU A O 1
ATOM 695 N N . GLU A 1 90 ? 17.205 -17.280 16.436 1.00 57.19 90 GLU A N 1
ATOM 696 C CA . GLU A 1 90 ? 17.873 -17.589 17.694 1.00 57.19 90 GLU A CA 1
ATOM 697 C C . GLU A 1 90 ? 17.454 -19.010 18.081 1.00 57.19 90 GLU A C 1
ATOM 699 O O . GLU A 1 90 ? 16.308 -19.281 18.440 1.00 57.19 90 GLU A O 1
ATOM 704 N N . GLU A 1 91 ? 18.395 -19.935 17.913 1.00 56.25 91 GLU A N 1
ATOM 705 C CA . GLU A 1 91 ? 18.337 -21.300 18.400 1.00 56.25 91 GLU A CA 1
ATOM 706 C C . GLU A 1 91 ? 18.268 -21.240 19.929 1.00 56.25 91 GLU A C 1
ATOM 708 O O . GLU A 1 91 ? 19.277 -21.315 20.628 1.00 56.25 91 GLU A O 1
ATOM 713 N N . THR A 1 92 ? 17.065 -21.094 20.480 1.00 61.06 92 THR A N 1
ATOM 714 C CA . THR A 1 92 ? 16.791 -21.422 21.879 1.00 61.06 92 THR A CA 1
ATOM 715 C C . THR A 1 92 ? 16.776 -22.942 22.025 1.00 61.06 92 THR A C 1
ATOM 717 O O . THR A 1 92 ? 15.753 -23.576 22.270 1.00 61.06 92 THR A O 1
ATOM 720 N N . GLY A 1 93 ? 17.954 -23.543 21.852 1.00 56.72 93 GLY A N 1
ATOM 721 C CA . GLY A 1 93 ? 18.258 -24.883 22.324 1.00 56.72 93 GLY A CA 1
ATOM 722 C C . GLY A 1 93 ? 18.299 -24.857 23.846 1.00 56.72 93 GLY A C 1
ATOM 723 O O . GLY A 1 93 ? 19.341 -24.613 24.452 1.00 56.72 93 GLY A O 1
ATOM 724 N N . GLU A 1 94 ? 17.139 -25.064 24.466 1.00 58.75 94 GLU A N 1
ATOM 725 C CA . GLU A 1 94 ? 17.030 -25.343 25.891 1.00 58.75 94 GLU A CA 1
ATOM 726 C C . GLU A 1 94 ? 17.924 -26.532 26.262 1.00 58.75 94 GLU A C 1
ATOM 728 O O . GLU A 1 94 ? 17.737 -27.672 25.837 1.00 58.75 94 GLU A O 1
ATOM 733 N N . SER A 1 95 ? 18.911 -26.222 27.097 1.00 61.22 95 SER A N 1
ATOM 734 C CA . SER A 1 95 ? 19.646 -27.156 27.934 1.00 61.22 95 SER A CA 1
ATOM 735 C C . SER A 1 95 ? 18.679 -27.990 28.780 1.00 61.22 95 SER A C 1
ATOM 737 O O . SER A 1 95 ? 17.935 -27.459 29.603 1.00 61.22 95 SER A O 1
ATOM 739 N N . SER A 1 96 ? 18.714 -29.307 28.606 1.00 59.41 96 SER A N 1
ATOM 740 C CA . SER A 1 96 ? 18.261 -30.325 29.563 1.00 59.41 96 SER A CA 1
ATOM 741 C C . SER A 1 96 ? 19.004 -31.607 29.170 1.00 59.41 96 SER A C 1
ATOM 743 O O . SER A 1 96 ? 18.791 -32.132 28.087 1.00 59.41 96 SER A O 1
ATOM 745 N N . GLY A 1 97 ? 20.040 -32.053 29.878 1.00 62.84 97 GLY A N 1
ATOM 746 C CA . GLY A 1 97 ? 19.963 -32.530 31.254 1.00 62.84 97 GLY A CA 1
ATOM 747 C C . GLY A 1 97 ? 19.757 -34.049 31.224 1.00 62.84 97 GLY A C 1
ATOM 748 O O . GLY A 1 97 ? 18.623 -34.502 31.100 1.00 62.84 97 GLY A O 1
ATOM 749 N N . GLY A 1 98 ? 20.853 -34.811 31.311 1.00 46.03 98 GLY A N 1
ATOM 750 C CA . GLY A 1 98 ? 20.882 -36.276 31.383 1.00 46.03 98 GLY A CA 1
ATOM 751 C C . GLY A 1 98 ? 22.295 -36.795 31.590 1.00 46.03 98 GLY A C 1
ATOM 752 O O . GLY A 1 98 ? 23.098 -36.636 30.647 1.00 46.03 98 GLY A O 1
#